Protein AF-A0A3S1ZUV5-F1 (afdb_monomer_lite)

Foldseek 3Di:
DDDPPPPPPPPPPPDDPPPLVCCLQQVLVPDQFLVSLVPDPVDDPVSSVSNLVSQLDQVQADPVHRQWGHGVPHPDIDGSVRSVD

pLDDT: mean 84.13, std 16.93, range [38.91, 96.31]

Secondary structure (DSSP, 8-state):
---------------S--HHHHHHHSGGGT-SSHHHHHH-TTS-HHHHHHHHHHHHSGGGEETTEEEEE--TT-SS-EEHHHHH-

Radius of gyration: 16.97 Å; chains: 1; bounding box: 57×31×28 Å

Structure (mmCIF, N/CA/C/O backbone):
data_AF-A0A3S1ZUV5-F1
#
_entry.id   AF-A0A3S1ZUV5-F1
#
loop_
_atom_site.group_PDB
_atom_site.id
_atom_site.type_symbol
_atom_site.label_atom_id
_atom_site.label_alt_id
_atom_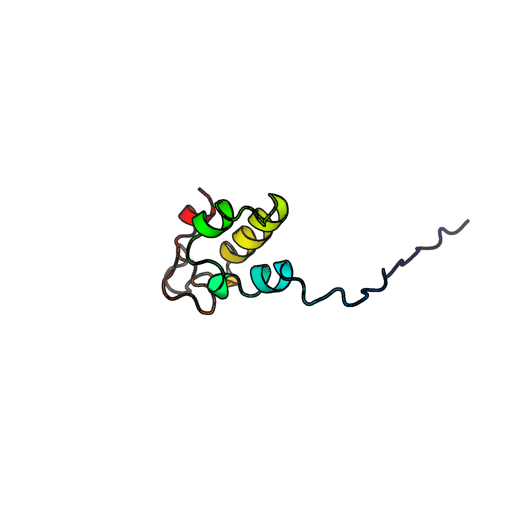site.label_comp_id
_atom_site.label_asym_id
_atom_site.label_entity_id
_atom_site.label_seq_id
_atom_site.pdbx_PDB_ins_code
_atom_site.Cartn_x
_atom_site.Cartn_y
_atom_site.Cartn_z
_atom_site.occupancy
_atom_site.B_iso_or_equiv
_atom_site.auth_seq_id
_atom_site.auth_comp_id
_atom_site.auth_asym_id
_atom_site.auth_atom_id
_atom_site.pdbx_PDB_model_num
ATOM 1 N N . MET A 1 1 ? 44.799 17.174 14.413 1.00 44.41 1 MET A N 1
ATOM 2 C CA . MET A 1 1 ? 44.563 16.569 13.086 1.00 44.41 1 MET A CA 1
ATOM 3 C C . MET A 1 1 ? 43.068 16.321 13.042 1.00 44.41 1 MET A C 1
ATOM 5 O O . MET A 1 1 ? 42.624 15.225 13.336 1.00 44.41 1 MET A O 1
ATOM 9 N N . GLU A 1 2 ? 42.306 17.400 12.859 1.00 38.91 2 GLU A N 1
ATOM 10 C CA . GLU A 1 2 ? 40.858 17.411 13.089 1.00 38.91 2 GLU A CA 1
ATOM 11 C C . GLU A 1 2 ? 40.163 17.107 11.764 1.00 38.91 2 GLU A C 1
ATOM 13 O O . GLU A 1 2 ? 40.350 17.827 10.780 1.00 38.91 2 GLU A O 1
ATOM 18 N N . ALA A 1 3 ? 39.433 15.995 11.719 1.00 42.97 3 ALA A N 1
ATOM 19 C CA . ALA A 1 3 ? 38.723 15.547 10.535 1.00 42.97 3 ALA A CA 1
ATOM 20 C C . ALA A 1 3 ? 37.612 16.548 10.191 1.00 42.97 3 ALA A C 1
ATOM 22 O O . ALA A 1 3 ? 36.669 16.739 10.957 1.00 42.97 3 ALA A O 1
ATOM 23 N N . ALA A 1 4 ? 37.738 17.188 9.029 1.00 46.69 4 ALA A N 1
ATOM 24 C CA . ALA A 1 4 ? 36.686 18.010 8.463 1.00 46.69 4 ALA A CA 1
ATOM 25 C C . ALA A 1 4 ? 35.468 17.120 8.186 1.00 46.69 4 ALA A C 1
ATOM 27 O O . ALA A 1 4 ? 35.497 16.235 7.330 1.00 46.69 4 ALA A O 1
ATOM 28 N N . ILE A 1 5 ? 34.404 17.358 8.944 1.00 54.50 5 ILE A N 1
ATOM 29 C CA . ILE A 1 5 ? 33.062 16.850 8.680 1.00 54.50 5 ILE A CA 1
ATOM 30 C C . ILE A 1 5 ? 32.640 17.460 7.342 1.00 54.50 5 ILE A C 1
ATOM 32 O O . ILE A 1 5 ? 32.226 18.615 7.267 1.00 54.50 5 ILE A O 1
ATOM 36 N N . SER A 1 6 ? 32.864 16.715 6.260 1.00 42.75 6 SER A N 1
ATOM 37 C CA . SER A 1 6 ? 32.463 17.115 4.917 1.00 42.75 6 SER A CA 1
ATOM 38 C C . SER A 1 6 ? 30.954 16.956 4.825 1.00 42.75 6 SER A C 1
ATOM 40 O O . SER A 1 6 ? 30.438 15.899 4.462 1.00 42.75 6 SER A O 1
ATOM 42 N N . THR A 1 7 ? 30.230 17.999 5.223 1.00 52.69 7 THR A N 1
ATOM 43 C CA . THR A 1 7 ? 28.799 18.116 4.968 1.00 52.69 7 THR A CA 1
ATOM 44 C C . THR A 1 7 ? 28.612 18.366 3.474 1.00 52.69 7 THR A C 1
ATOM 46 O O . THR A 1 7 ? 28.355 19.484 3.032 1.00 52.69 7 THR A O 1
ATOM 49 N N . HIS A 1 8 ? 28.766 17.312 2.673 1.00 48.69 8 HIS A N 1
ATOM 50 C CA . HIS A 1 8 ? 28.270 17.277 1.308 1.00 48.69 8 HIS A CA 1
ATOM 51 C C . HIS A 1 8 ? 26.740 17.223 1.375 1.00 48.69 8 HIS A C 1
ATOM 53 O O . HIS A 1 8 ? 26.124 16.169 1.245 1.00 48.69 8 HIS A O 1
ATOM 59 N N . PHE A 1 9 ? 26.118 18.383 1.597 1.00 56.00 9 PHE A N 1
ATOM 60 C CA . PHE A 1 9 ? 24.771 18.620 1.096 1.00 56.00 9 PHE A CA 1
ATOM 61 C C . PHE A 1 9 ? 24.875 18.497 -0.421 1.00 56.00 9 PHE A C 1
ATOM 63 O O . PHE A 1 9 ? 25.345 19.411 -1.097 1.00 56.00 9 PHE A O 1
ATOM 70 N N . ALA A 1 10 ? 24.543 17.318 -0.942 1.00 55.19 10 ALA A N 1
ATOM 71 C CA . ALA A 1 10 ? 24.340 17.139 -2.364 1.00 55.19 10 ALA A CA 1
ATOM 72 C C . ALA A 1 10 ? 23.322 18.197 -2.807 1.00 55.19 10 ALA A C 1
ATOM 74 O O . ALA A 1 10 ? 22.224 18.258 -2.252 1.00 55.19 10 ALA A O 1
ATOM 75 N N . SER A 1 11 ? 23.712 19.064 -3.746 1.00 44.44 11 SER A N 1
ATOM 76 C CA . SER A 1 11 ? 22.773 19.947 -4.436 1.00 44.44 11 SER A CA 1
ATOM 77 C C . SER A 1 11 ? 21.636 19.084 -4.961 1.00 44.44 11 SER A C 1
ATOM 79 O O . SER A 1 11 ? 21.844 18.263 -5.853 1.00 44.44 11 SER A O 1
ATOM 81 N N . ILE A 1 12 ? 20.445 19.249 -4.391 1.00 62.88 12 ILE A N 1
ATOM 82 C CA . ILE A 1 12 ? 19.226 18.678 -4.950 1.00 62.88 12 ILE A CA 1
ATOM 83 C C . ILE A 1 12 ? 18.872 19.574 -6.137 1.00 62.88 12 ILE A C 1
ATOM 85 O O . ILE A 1 12 ? 18.089 20.514 -6.019 1.00 62.88 12 ILE A O 1
ATOM 89 N N . GLU A 1 13 ? 19.535 19.343 -7.268 1.00 57.78 13 GLU A N 1
ATOM 90 C CA . GLU A 1 13 ? 19.051 19.821 -8.560 1.00 57.78 13 GLU A CA 1
ATOM 91 C C . GLU A 1 13 ? 17.633 19.245 -8.726 1.00 57.78 13 GLU A C 1
ATOM 93 O O . GLU A 1 13 ? 17.458 18.037 -8.525 1.00 57.78 13 GLU A O 1
ATOM 98 N N . PRO A 1 14 ? 16.605 20.053 -9.040 1.00 55.72 14 PRO A N 1
ATOM 99 C CA . PRO A 1 14 ? 15.264 19.545 -9.273 1.00 55.72 14 PRO A CA 1
ATOM 100 C C . PRO A 1 14 ? 15.266 18.798 -10.609 1.00 55.72 14 PRO A C 1
ATOM 102 O O . PRO A 1 14 ? 14.907 19.332 -11.658 1.00 55.72 14 PRO A O 1
ATOM 105 N N . VAL A 1 15 ? 15.712 17.544 -10.566 1.00 56.69 15 VAL A N 1
ATOM 106 C CA . VAL A 1 15 ? 15.365 16.538 -11.562 1.00 56.69 15 VAL A CA 1
ATOM 107 C C . VAL A 1 15 ? 13.835 16.516 -11.636 1.00 56.69 15 VAL A C 1
ATOM 109 O O . VAL A 1 15 ? 13.173 16.697 -10.614 1.00 56.69 15 VAL A O 1
ATOM 112 N N . ALA A 1 16 ? 13.289 16.435 -12.853 1.00 54.91 16 ALA A N 1
ATOM 113 C CA . ALA A 1 16 ? 11.856 16.465 -13.168 1.00 54.91 16 ALA A CA 1
ATOM 114 C C . ALA A 1 16 ? 10.985 15.809 -12.077 1.00 54.91 16 ALA A C 1
ATOM 116 O O . ALA A 1 16 ? 11.462 14.835 -11.500 1.00 54.91 16 ALA A O 1
ATOM 117 N N . PRO A 1 17 ? 9.745 16.295 -11.814 1.00 57.62 17 PRO A N 1
ATOM 118 C CA . PRO A 1 17 ? 8.899 15.788 -10.731 1.00 57.62 17 PRO A CA 1
ATOM 119 C C . PRO A 1 17 ? 8.952 14.271 -10.743 1.00 57.62 17 PRO A C 1
ATOM 121 O O . PRO A 1 17 ? 8.507 13.641 -11.703 1.00 57.62 17 PRO A O 1
ATOM 124 N N . ASP A 1 18 ? 9.638 13.733 -9.740 1.00 79.19 18 ASP A N 1
ATOM 125 C CA . ASP A 1 18 ? 10.066 12.353 -9.782 1.00 79.19 18 ASP A CA 1
ATOM 126 C C . ASP A 1 18 ? 8.794 11.509 -9.756 1.00 79.19 18 ASP A C 1
ATOM 128 O O . ASP A 1 18 ? 8.015 11.552 -8.800 1.00 79.19 18 ASP A O 1
ATOM 132 N N . VAL A 1 19 ? 8.528 10.817 -10.866 1.00 84.50 19 VAL A N 1
ATOM 133 C CA . VAL A 1 19 ? 7.327 9.996 -11.041 1.00 84.50 19 VAL A CA 1
ATOM 134 C C . VAL A 1 19 ? 7.237 8.977 -9.904 1.00 84.50 19 VAL A C 1
ATOM 136 O O . VAL A 1 19 ? 6.136 8.656 -9.455 1.00 84.50 19 VAL A O 1
ATOM 139 N N . PHE A 1 20 ? 8.380 8.527 -9.381 1.00 88.81 20 PHE A N 1
ATOM 140 C CA . PHE A 1 20 ? 8.434 7.697 -8.191 1.00 88.81 20 PHE A CA 1
ATOM 141 C C . PHE A 1 20 ? 7.998 8.451 -6.927 1.00 88.81 20 PHE A C 1
ATOM 143 O O . PHE A 1 20 ? 7.210 7.909 -6.155 1.00 88.81 20 PHE A O 1
ATOM 150 N N . LEU A 1 21 ? 8.415 9.705 -6.718 1.00 90.69 21 LEU A N 1
ATOM 151 C CA . LEU A 1 21 ? 7.965 10.495 -5.563 1.00 90.69 21 LEU A CA 1
ATOM 152 C C . LEU A 1 21 ? 6.449 10.732 -5.577 1.00 90.69 21 LEU A C 1
ATOM 154 O O . LEU A 1 21 ? 5.817 10.610 -4.529 1.00 90.69 21 LEU A O 1
ATOM 158 N N . ASP A 1 22 ? 5.839 11.012 -6.732 1.00 90.88 22 ASP A N 1
ATOM 159 C CA . ASP A 1 22 ? 4.374 11.152 -6.815 1.00 90.88 22 ASP A CA 1
ATOM 160 C C . ASP A 1 22 ? 3.668 9.816 -6.521 1.00 90.88 22 ASP A C 1
ATOM 162 O O . ASP A 1 22 ? 2.672 9.788 -5.795 1.00 90.88 22 ASP A O 1
ATOM 166 N N . ARG A 1 23 ? 4.227 8.689 -6.984 1.00 91.69 23 ARG A N 1
ATOM 167 C CA . ARG A 1 23 ? 3.751 7.338 -6.638 1.00 91.69 23 ARG A CA 1
ATOM 168 C C . ARG A 1 23 ? 3.932 7.004 -5.157 1.00 91.69 23 ARG A C 1
ATOM 170 O O . ARG A 1 23 ? 3.087 6.321 -4.594 1.00 91.69 23 ARG A O 1
ATOM 177 N N . LEU A 1 24 ? 4.995 7.480 -4.517 1.00 91.19 24 LEU A N 1
ATOM 178 C CA . LEU A 1 24 ? 5.285 7.228 -3.105 1.00 91.19 24 LEU A CA 1
ATOM 179 C C . LEU A 1 24 ? 4.395 8.057 -2.169 1.00 91.19 24 LEU A C 1
ATOM 181 O O . LEU A 1 24 ? 3.916 7.543 -1.156 1.00 91.19 24 LEU A O 1
ATOM 185 N N . LEU A 1 25 ? 4.176 9.331 -2.505 1.00 89.56 25 LEU A N 1
ATOM 186 C CA . LEU A 1 25 ? 3.396 10.277 -1.702 1.00 89.56 25 LEU A CA 1
ATOM 187 C C . LEU A 1 25 ? 1.891 10.163 -1.953 1.00 89.56 25 LEU A C 1
ATOM 189 O O . LEU A 1 25 ? 1.088 10.414 -1.052 1.00 89.56 25 LEU A O 1
ATOM 193 N N . HIS A 1 26 ? 1.497 9.784 -3.168 1.00 89.12 26 HIS A N 1
ATOM 194 C CA . HIS A 1 26 ? 0.097 9.661 -3.563 1.00 89.12 26 HIS A CA 1
ATOM 195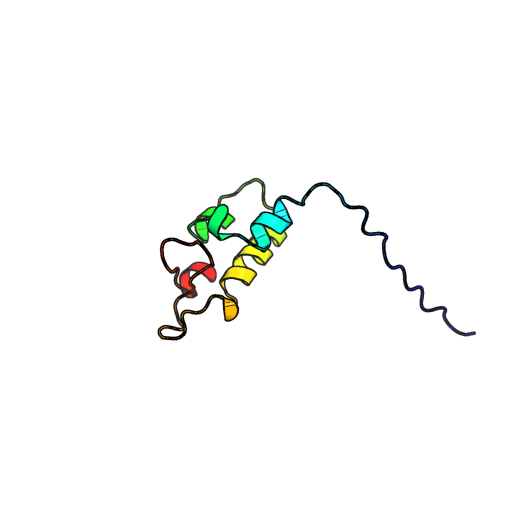 C C . HIS A 1 26 ? -0.209 8.329 -4.258 1.00 89.12 26 HIS A C 1
ATOM 197 O O . HIS A 1 26 ? -0.793 8.312 -5.347 1.00 89.12 26 HIS A O 1
ATOM 203 N N . PRO A 1 27 ? 0.122 7.191 -3.634 1.00 89.56 27 PRO A N 1
ATOM 204 C CA . PRO A 1 27 ? 0.041 5.898 -4.298 1.00 89.56 27 PRO A CA 1
ATOM 205 C C . PRO A 1 27 ? -1.369 5.513 -4.746 1.00 89.56 27 PRO A C 1
ATOM 207 O O . PRO A 1 27 ? -1.510 4.907 -5.800 1.00 89.56 27 PRO A O 1
ATOM 210 N N . ALA A 1 28 ? -2.415 5.913 -4.015 1.00 88.50 28 ALA A N 1
ATOM 211 C CA . ALA A 1 28 ? -3.807 5.622 -4.374 1.00 88.50 28 ALA A CA 1
ATOM 212 C C . ALA A 1 28 ? -4.257 6.249 -5.709 1.00 88.50 28 ALA A C 1
ATOM 214 O O . ALA A 1 28 ? -5.271 5.850 -6.277 1.00 88.50 28 ALA A O 1
ATOM 215 N N . ARG A 1 29 ? -3.512 7.237 -6.229 1.00 90.25 29 ARG A N 1
ATOM 216 C CA . ARG A 1 29 ? -3.756 7.817 -7.562 1.00 90.25 29 ARG A CA 1
ATOM 217 C C . ARG A 1 29 ? -3.250 6.917 -8.688 1.00 90.25 29 ARG A C 1
ATOM 219 O O . ARG A 1 29 ? -3.711 7.059 -9.817 1.00 90.25 29 ARG A O 1
ATOM 226 N N . HIS A 1 30 ? -2.312 6.025 -8.379 1.00 91.81 30 HIS A N 1
ATOM 227 C CA . HIS A 1 30 ? -1.611 5.176 -9.344 1.00 91.81 30 HIS A CA 1
ATOM 228 C C . HIS A 1 30 ? -1.984 3.702 -9.204 1.00 91.81 30 HIS A C 1
ATOM 230 O O . HIS A 1 30 ? -2.042 2.993 -10.204 1.00 91.81 30 HIS A O 1
ATOM 236 N N . PHE A 1 31 ? -2.274 3.252 -7.985 1.00 92.81 31 PHE A N 1
ATOM 237 C CA . PHE A 1 31 ? -2.492 1.850 -7.647 1.00 92.81 31 PHE A CA 1
ATOM 238 C C . PHE A 1 31 ? -3.732 1.706 -6.768 1.00 92.81 31 PHE A C 1
ATOM 240 O O . PHE A 1 31 ? -3.951 2.512 -5.861 1.00 92.81 31 PHE A O 1
ATOM 247 N N . LYS A 1 32 ? -4.537 0.672 -7.021 1.00 90.88 32 LYS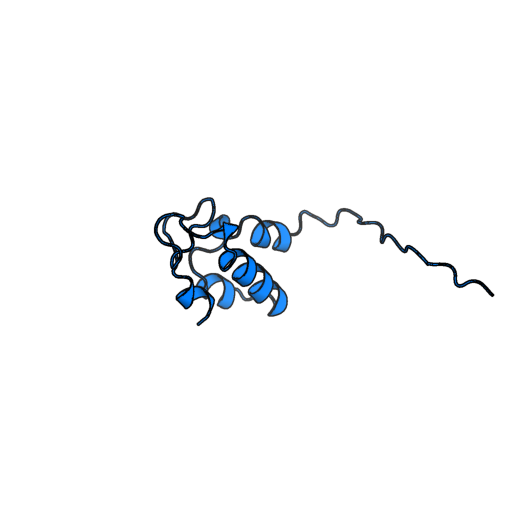 A N 1
ATOM 248 C CA . LYS A 1 32 ? -5.742 0.375 -6.233 1.00 90.88 32 LYS A CA 1
ATOM 249 C C . LYS A 1 32 ? -5.499 -0.756 -5.241 1.00 90.88 32 LYS A C 1
ATOM 251 O O . LYS A 1 32 ? -6.060 -0.735 -4.151 1.00 90.88 32 LYS A O 1
ATOM 256 N N . HIS A 1 33 ? -4.619 -1.691 -5.592 1.00 92.62 33 HIS A N 1
ATOM 257 C CA . HIS A 1 33 ? -4.253 -2.832 -4.762 1.00 92.62 33 HIS A CA 1
ATOM 258 C C . HIS A 1 33 ? -2.731 -3.008 -4.643 1.00 92.62 33 HIS A C 1
ATOM 260 O O . HIS A 1 33 ? -1.996 -2.600 -5.545 1.00 92.62 33 HIS A O 1
ATOM 266 N N . PRO A 1 34 ? -2.236 -3.675 -3.577 1.00 94.12 34 PRO A N 1
ATOM 267 C CA . PRO A 1 34 ? -0.807 -3.956 -3.400 1.00 94.12 34 PRO A CA 1
ATOM 268 C C . PRO A 1 34 ? -0.240 -4.758 -4.576 1.00 94.12 34 PRO A C 1
ATOM 270 O O . PRO A 1 34 ? 0.875 -4.521 -5.038 1.00 94.12 34 PRO A O 1
ATOM 273 N N . HIS A 1 35 ? -1.066 -5.648 -5.131 1.00 94.69 35 HIS A N 1
ATOM 274 C CA . HIS A 1 35 ? -0.739 -6.426 -6.317 1.00 94.69 35 HIS A CA 1
ATOM 275 C C . HIS A 1 35 ? -0.450 -5.550 -7.549 1.00 94.69 35 HIS A C 1
ATOM 277 O O . HIS A 1 35 ? 0.404 -5.911 -8.355 1.00 94.69 35 HIS A O 1
ATOM 283 N N . ASP A 1 36 ? -1.090 -4.384 -7.694 1.00 94.88 36 ASP A N 1
ATOM 284 C CA . ASP A 1 36 ? -0.815 -3.467 -8.810 1.00 94.88 36 ASP A CA 1
ATOM 285 C C . ASP A 1 36 ? 0.611 -2.904 -8.717 1.00 94.88 36 ASP A C 1
ATOM 287 O O . ASP A 1 36 ? 1.304 -2.790 -9.726 1.00 94.88 36 ASP A O 1
ATOM 291 N N . VAL A 1 37 ? 1.076 -2.615 -7.495 1.00 94.94 37 VAL A N 1
ATOM 292 C CA . VAL A 1 37 ? 2.450 -2.163 -7.225 1.00 94.94 37 VAL A CA 1
ATOM 293 C C . VAL A 1 37 ? 3.447 -3.265 -7.587 1.00 94.94 37 VAL A C 1
ATOM 295 O O . VAL A 1 37 ? 4.471 -3.009 -8.219 1.00 94.94 37 VAL A O 1
ATOM 298 N N . LEU A 1 38 ? 3.145 -4.512 -7.216 1.00 95.38 38 LEU A N 1
ATOM 299 C CA . LEU A 1 38 ? 3.993 -5.665 -7.523 1.00 95.38 38 LEU A CA 1
ATOM 300 C C . LEU A 1 38 ? 4.039 -5.976 -9.024 1.00 95.38 38 LEU A C 1
ATOM 302 O O . LEU A 1 38 ? 5.101 -6.349 -9.533 1.00 95.38 38 LEU A O 1
ATOM 306 N N . ALA A 1 39 ? 2.922 -5.793 -9.727 1.00 95.81 39 ALA A N 1
ATOM 307 C CA . ALA A 1 39 ? 2.796 -6.035 -11.158 1.00 95.81 39 ALA A CA 1
ATOM 308 C C . ALA A 1 39 ? 3.423 -4.930 -12.028 1.00 95.81 39 ALA A C 1
ATOM 310 O O . ALA A 1 39 ? 3.732 -5.191 -13.192 1.00 95.81 39 ALA A O 1
ATOM 311 N N . ASP A 1 40 ? 3.641 -3.722 -11.496 1.00 94.56 40 ASP A N 1
ATOM 312 C CA . ASP A 1 40 ? 4.250 -2.627 -12.255 1.00 94.56 40 ASP A CA 1
ATOM 313 C C . ASP A 1 40 ? 5.711 -2.960 -12.616 1.00 94.56 40 ASP A C 1
ATOM 315 O O . ASP A 1 40 ? 6.569 -3.185 -11.759 1.00 94.56 40 ASP A O 1
ATOM 319 N N . VAL A 1 41 ? 5.992 -3.020 -13.917 1.00 94.50 41 VAL A N 1
ATOM 320 C CA . VAL A 1 41 ? 7.322 -3.315 -14.474 1.00 94.50 41 VAL A CA 1
ATOM 321 C C . VAL A 1 41 ? 8.241 -2.096 -14.500 1.00 94.50 41 VAL A C 1
ATOM 323 O O . VAL A 1 41 ? 9.448 -2.255 -14.665 1.00 94.50 41 VAL A O 1
ATOM 326 N N . ALA A 1 42 ? 7.687 -0.890 -14.355 1.00 91.00 42 ALA A N 1
ATOM 327 C CA . ALA A 1 42 ? 8.447 0.351 -14.286 1.00 91.00 42 ALA A CA 1
ATOM 328 C C . ALA A 1 42 ? 9.031 0.602 -12.890 1.00 91.00 42 ALA A C 1
ATOM 330 O O . A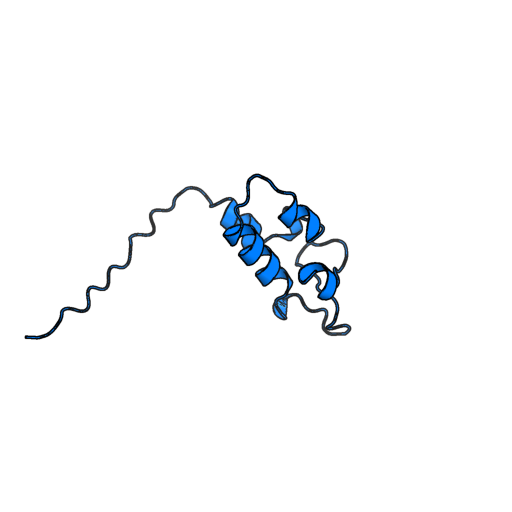LA A 1 42 ? 9.829 1.521 -12.749 1.00 91.00 42 ALA A O 1
ATOM 331 N N . LEU A 1 43 ? 8.627 -0.187 -11.887 1.00 93.00 43 LEU A N 1
ATOM 332 C CA . LEU A 1 43 ? 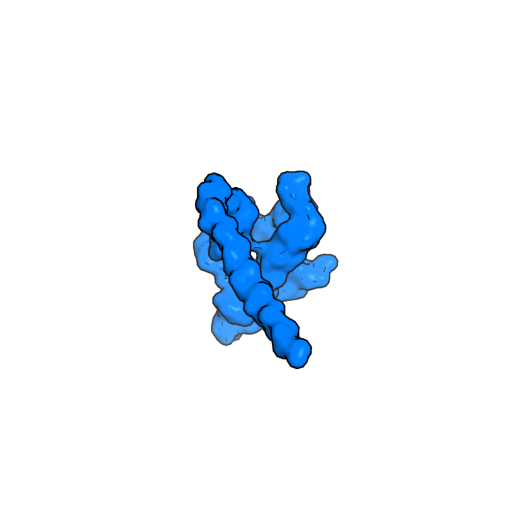9.153 -0.106 -10.532 1.00 93.00 43 LEU A CA 1
ATOM 333 C C . LEU A 1 43 ? 10.201 -1.189 -10.282 1.00 93.00 43 LEU A C 1
ATOM 335 O O . LEU A 1 43 ? 9.975 -2.378 -10.546 1.00 93.00 43 LEU A O 1
ATOM 339 N N . ASP A 1 44 ? 11.314 -0.798 -9.682 1.00 94.56 44 ASP A N 1
ATOM 340 C CA . ASP A 1 44 ? 12.278 -1.731 -9.128 1.00 94.56 44 ASP A CA 1
ATOM 341 C C . ASP A 1 44 ? 11.816 -2.295 -7.769 1.00 94.56 44 ASP A C 1
ATOM 343 O O . ASP A 1 44 ? 10.805 -1.901 -7.178 1.00 94.56 44 ASP A O 1
ATOM 347 N N . GLY A 1 45 ? 12.553 -3.278 -7.250 1.00 95.19 45 GLY A N 1
ATOM 348 C CA . GLY A 1 45 ? 12.191 -3.915 -5.985 1.00 95.19 45 GLY A CA 1
ATOM 349 C C . GLY A 1 45 ? 12.236 -2.970 -4.777 1.00 95.19 45 GLY A C 1
ATOM 350 O O . GLY A 1 45 ? 11.493 -3.175 -3.820 1.00 95.19 45 GLY A O 1
ATOM 351 N N . GLN A 1 46 ? 13.107 -1.962 -4.777 1.00 93.88 46 GLN A N 1
ATOM 352 C CA . GLN A 1 46 ? 13.202 -0.983 -3.697 1.00 93.88 46 GLN A CA 1
ATOM 353 C C . GLN A 1 46 ? 12.044 0.010 -3.745 1.00 93.88 46 GLN A C 1
ATOM 355 O O . GLN A 1 46 ? 11.452 0.284 -2.702 1.00 93.88 46 GLN A O 1
ATOM 360 N N . GLU A 1 47 ? 11.681 0.485 -4.930 1.00 94.69 47 GLU A N 1
ATOM 361 C CA . GLU A 1 47 ? 10.546 1.376 -5.144 1.00 94.69 47 GLU A CA 1
ATOM 362 C C . GLU A 1 47 ? 9.232 0.700 -4.746 1.00 94.69 47 GLU A C 1
ATOM 364 O O . GLU A 1 47 ? 8.447 1.272 -3.986 1.00 94.69 47 GLU A O 1
ATOM 369 N N . LYS A 1 48 ? 9.033 -0.561 -5.155 1.00 96.06 48 LYS A N 1
ATOM 370 C CA . LYS A 1 48 ? 7.883 -1.378 -4.729 1.00 96.06 48 LYS A CA 1
ATOM 371 C C . LYS A 1 48 ? 7.792 -1.466 -3.211 1.00 96.06 48 LYS A C 1
ATOM 373 O O . LYS A 1 48 ? 6.745 -1.181 -2.636 1.00 96.06 48 LYS A O 1
ATOM 378 N N . ARG A 1 49 ? 8.902 -1.805 -2.546 1.00 96.31 49 ARG A N 1
ATOM 379 C CA . ARG A 1 49 ? 8.954 -1.882 -1.077 1.00 96.31 49 ARG A CA 1
ATOM 380 C C . ARG A 1 49 ? 8.673 -0.538 -0.417 1.00 96.31 49 ARG A C 1
ATOM 382 O O . ARG A 1 49 ? 7.991 -0.516 0.603 1.00 96.31 49 ARG A O 1
ATOM 389 N N . ALA A 1 50 ? 9.179 0.564 -0.965 1.00 95.19 50 ALA A N 1
ATOM 390 C CA . ALA A 1 50 ? 8.948 1.896 -0.416 1.00 95.19 50 ALA A CA 1
ATOM 391 C C . ALA A 1 50 ? 7.462 2.276 -0.485 1.00 95.19 50 ALA A C 1
ATOM 393 O O . ALA A 1 50 ? 6.890 2.713 0.514 1.00 95.19 50 ALA A O 1
ATOM 394 N N . ILE A 1 51 ? 6.820 2.030 -1.630 1.00 94.75 51 ILE A N 1
ATOM 395 C CA . ILE A 1 51 ? 5.388 2.280 -1.822 1.00 94.75 51 ILE A CA 1
ATOM 396 C C . ILE A 1 51 ? 4.556 1.396 -0.884 1.00 94.75 51 ILE A C 1
ATOM 398 O O . ILE A 1 51 ? 3.726 1.918 -0.145 1.00 94.75 51 ILE A O 1
ATOM 402 N N . LEU A 1 52 ? 4.812 0.085 -0.834 1.00 95.88 52 LEU A N 1
ATOM 403 C CA . LEU A 1 52 ? 4.079 -0.827 0.055 1.00 95.88 52 LEU A CA 1
ATOM 404 C C . LEU A 1 52 ? 4.295 -0.497 1.541 1.00 95.88 52 LEU A C 1
ATOM 406 O O . LEU A 1 52 ? 3.353 -0.540 2.327 1.00 95.88 52 LEU A O 1
ATOM 410 N N . SER A 1 53 ? 5.498 -0.070 1.931 1.00 94.50 53 SER A N 1
ATOM 411 C CA . SER A 1 53 ? 5.761 0.390 3.304 1.00 94.50 53 SER A CA 1
ATOM 412 C C . SER A 1 53 ? 4.963 1.652 3.649 1.00 94.50 53 SER A C 1
ATOM 414 O O . SER A 1 53 ? 4.472 1.780 4.769 1.00 94.50 53 SER A O 1
ATOM 416 N N . SER A 1 54 ? 4.787 2.565 2.686 1.00 92.56 54 SER A N 1
ATOM 417 C CA . SER A 1 54 ? 3.914 3.737 2.842 1.00 92.56 54 SER A CA 1
ATOM 418 C C . SER A 1 54 ? 2.464 3.317 3.131 1.00 92.56 54 SER A C 1
ATOM 420 O O . SER A 1 54 ? 1.817 3.892 4.004 1.00 92.56 54 SER A O 1
ATOM 422 N N . TRP A 1 55 ? 1.977 2.250 2.485 1.00 94.62 55 TRP A N 1
ATOM 423 C CA . TRP A 1 55 ? 0.624 1.715 2.701 1.00 94.62 55 TRP A CA 1
ATOM 424 C C . TRP A 1 55 ? 0.474 1.038 4.058 1.00 94.62 55 TRP A C 1
ATOM 426 O O . TRP A 1 55 ? -0.551 1.189 4.717 1.00 94.62 55 TRP A O 1
ATOM 436 N N . ALA A 1 56 ? 1.493 0.287 4.471 1.00 94.81 56 ALA A N 1
ATOM 437 C CA . ALA A 1 56 ? 1.520 -0.431 5.739 1.00 94.81 56 ALA A CA 1
ATOM 438 C C . ALA A 1 56 ? 1.541 0.515 6.954 1.00 94.81 56 ALA A C 1
ATOM 440 O O . ALA A 1 56 ? 1.116 0.120 8.043 1.00 94.81 56 ALA A O 1
ATOM 441 N N . SER A 1 57 ? 1.992 1.758 6.760 1.00 92.44 57 SER A N 1
ATOM 442 C CA . SER A 1 57 ? 2.081 2.785 7.798 1.00 92.44 57 SER A CA 1
ATOM 443 C C . SER A 1 57 ? 0.762 2.989 8.546 1.00 92.44 57 SER A C 1
ATOM 445 O O . SER A 1 57 ? -0.316 3.034 7.949 1.00 92.44 57 SER A O 1
ATOM 447 N N . ASP A 1 58 ? 0.855 3.203 9.859 1.00 93.00 58 ASP A N 1
ATOM 448 C CA . ASP A 1 58 ? -0.298 3.508 10.712 1.00 93.00 58 ASP A CA 1
ATOM 449 C C . ASP A 1 58 ? -0.982 4.826 10.330 1.00 93.00 58 ASP A C 1
ATOM 451 O O . ASP A 1 58 ? -2.159 5.014 10.620 1.00 93.00 58 ASP A O 1
ATOM 455 N N . ALA A 1 59 ? -0.293 5.712 9.604 1.00 91.12 59 ALA A N 1
ATOM 456 C CA . ALA A 1 59 ? -0.907 6.903 9.016 1.00 91.12 59 ALA A CA 1
ATOM 457 C C . ALA A 1 59 ? -2.035 6.563 8.023 1.00 91.12 59 ALA A C 1
ATOM 459 O O . ALA A 1 59 ? -2.923 7.382 7.800 1.00 91.12 59 ALA A O 1
ATOM 460 N N . CYS A 1 60 ? -2.002 5.364 7.437 1.00 91.81 60 CYS A N 1
ATOM 461 C CA . CYS A 1 60 ? -3.067 4.850 6.587 1.00 91.81 60 CYS A CA 1
ATOM 462 C C . CYS A 1 60 ? -4.066 3.985 7.370 1.00 91.81 60 CYS A C 1
ATOM 464 O O . CYS A 1 60 ? -5.039 3.533 6.780 1.00 91.81 60 CYS A O 1
ATOM 466 N N . ALA A 1 61 ? -3.868 3.695 8.659 1.00 95.75 61 ALA A N 1
ATOM 467 C CA . ALA A 1 61 ? -4.782 2.837 9.409 1.00 95.75 61 ALA A CA 1
ATOM 468 C C . ALA A 1 61 ? -6.156 3.496 9.595 1.00 95.75 61 ALA A C 1
ATOM 470 O O . ALA A 1 61 ? -6.268 4.668 9.951 1.00 95.75 61 ALA A O 1
ATOM 471 N N . VAL A 1 62 ? -7.224 2.724 9.389 1.00 93.44 62 VAL A N 1
ATOM 472 C CA . VAL A 1 62 ? -8.578 3.177 9.733 1.00 93.44 62 VAL A CA 1
ATOM 473 C C . VAL A 1 62 ? -8.708 3.164 11.254 1.00 93.44 62 VAL A C 1
ATOM 475 O O . VAL A 1 62 ? -8.622 2.096 11.854 1.00 93.44 62 VAL A O 1
ATOM 478 N N . GLU A 1 63 ? -8.959 4.316 11.886 1.00 90.25 63 GLU A N 1
ATOM 479 C CA . GLU A 1 63 ? -8.972 4.442 13.359 1.00 90.25 63 GLU A CA 1
ATOM 480 C C . GLU A 1 63 ? -9.891 3.423 14.050 1.00 90.25 63 GLU A C 1
ATOM 482 O O . GLU A 1 63 ? -9.533 2.835 15.067 1.00 90.25 63 GLU A O 1
ATOM 487 N N . SER A 1 64 ? -11.070 3.167 13.475 1.00 93.25 64 SER A N 1
ATOM 488 C CA . SER A 1 64 ? -12.018 2.194 14.028 1.00 93.25 64 SER A CA 1
ATOM 489 C C . SER A 1 64 ? -11.655 0.735 13.728 1.00 93.25 64 SER A C 1
ATOM 491 O O . SER A 1 64 ? -12.193 -0.161 14.379 1.00 93.25 64 SER A O 1
ATOM 493 N N . VAL A 1 65 ? -10.821 0.475 12.716 1.00 94.75 65 VAL A N 1
ATOM 494 C CA . VAL A 1 65 ? -10.486 -0.870 12.228 1.00 94.75 65 VAL A CA 1
ATOM 495 C C . VAL A 1 65 ? -8.999 -0.908 11.844 1.00 94.75 65 VAL A C 1
ATOM 497 O O . VAL A 1 65 ? -8.664 -0.868 10.660 1.00 94.75 65 VAL A O 1
ATOM 500 N N . PRO A 1 66 ? -8.080 -1.013 12.820 1.00 91.75 66 PRO A N 1
ATOM 501 C CA . PRO A 1 66 ? -6.639 -0.885 12.583 1.00 91.75 66 PRO A CA 1
ATOM 502 C C . PRO A 1 66 ? -6.032 -2.019 11.745 1.00 91.75 66 PRO A C 1
ATOM 504 O O . PRO A 1 66 ? -4.870 -1.934 11.372 1.00 91.75 66 PRO A O 1
ATOM 507 N N . ALA A 1 67 ? -6.785 -3.075 11.424 1.00 94.44 67 ALA A N 1
ATOM 508 C CA . ALA A 1 67 ? -6.377 -4.091 10.450 1.00 94.44 67 ALA A CA 1
ATOM 509 C C . ALA A 1 67 ? -6.530 -3.621 8.989 1.00 94.44 67 ALA A C 1
ATOM 511 O O . ALA A 1 67 ? -6.000 -4.249 8.073 1.00 94.44 67 ALA A O 1
ATOM 512 N N . LEU A 1 68 ? -7.258 -2.525 8.757 1.00 96.25 68 LEU A N 1
ATOM 513 C CA . LEU A 1 68 ? -7.467 -1.937 7.442 1.00 96.25 68 LEU A CA 1
ATOM 514 C C . LEU A 1 68 ? -6.578 -0.711 7.244 1.00 96.25 68 LEU A C 1
ATOM 516 O O . LEU A 1 68 ? -6.252 0.021 8.182 1.00 96.25 68 LEU A O 1
ATOM 520 N N . ARG A 1 69 ? -6.208 -0.491 5.989 1.00 95.50 69 ARG A N 1
ATOM 521 C CA . ARG A 1 69 ? -5.471 0.659 5.490 1.00 95.50 69 ARG A CA 1
ATOM 522 C C . ARG A 1 69 ? -6.347 1.397 4.483 1.00 95.50 69 ARG A C 1
ATOM 524 O O . ARG A 1 69 ? -6.772 0.825 3.484 1.00 95.50 69 ARG A O 1
ATOM 531 N N . MET A 1 70 ? -6.642 2.658 4.760 1.00 94.50 70 MET A N 1
ATOM 532 C CA . MET A 1 70 ? -7.346 3.572 3.874 1.00 94.50 70 MET A CA 1
ATOM 533 C C . MET A 1 70 ? -6.368 4.638 3.405 1.00 94.50 70 MET A C 1
ATOM 535 O O . MET A 1 70 ? -5.984 5.531 4.159 1.00 94.50 70 MET A O 1
ATOM 539 N N . LEU A 1 71 ? -5.967 4.545 2.143 1.00 90.50 71 LEU A N 1
ATOM 540 C CA . LEU A 1 71 ? -5.076 5.532 1.562 1.00 90.50 71 LEU A CA 1
ATOM 541 C C . LEU A 1 71 ? -5.844 6.796 1.158 1.00 90.50 71 LEU A C 1
ATOM 543 O O . LEU A 1 71 ? -6.980 6.699 0.684 1.00 90.50 71 LEU A O 1
ATOM 547 N N . PRO A 1 72 ? -5.235 7.987 1.270 1.00 84.69 72 PRO A N 1
ATOM 548 C CA . PRO A 1 72 ? -5.856 9.220 0.805 1.00 84.69 72 PRO A CA 1
ATOM 549 C C . PRO A 1 72 ? -6.218 9.140 -0.685 1.00 84.69 72 PRO A C 1
ATOM 551 O O . PRO A 1 72 ? -5.342 9.031 -1.542 1.00 84.69 72 PRO A O 1
ATOM 554 N N . GLY A 1 73 ? -7.514 9.202 -0.996 1.00 83.94 73 GLY A N 1
ATOM 555 C CA . GLY A 1 73 ? -8.032 9.116 -2.366 1.00 83.94 73 GLY A CA 1
ATOM 556 C C . GLY A 1 73 ? -8.331 7.699 -2.869 1.00 83.94 73 GLY A C 1
ATOM 557 O O . GLY A 1 73 ? -8.825 7.566 -3.988 1.00 83.94 73 GLY A O 1
ATOM 558 N N . ALA A 1 74 ? -8.087 6.655 -2.069 1.00 87.06 74 ALA A N 1
ATOM 559 C CA . ALA A 1 74 ? -8.543 5.306 -2.390 1.00 87.06 74 ALA A CA 1
ATOM 560 C C . ALA A 1 74 ? -10.072 5.205 -2.258 1.00 87.06 74 ALA A C 1
ATOM 562 O O . ALA A 1 74 ? -10.677 5.806 -1.370 1.00 87.06 74 ALA A O 1
ATOM 563 N N . GLY A 1 75 ? -10.699 4.444 -3.158 1.00 87.00 75 GLY A N 1
ATOM 564 C CA . GLY A 1 75 ? -12.144 4.196 -3.117 1.00 87.00 75 GLY A CA 1
ATOM 565 C C . GLY A 1 75 ? -12.552 3.136 -2.092 1.00 87.00 75 GLY A C 1
ATOM 566 O O . GLY A 1 75 ? -13.703 3.114 -1.664 1.00 87.00 75 GLY A O 1
ATOM 567 N N . GLU A 1 76 ? -11.617 2.273 -1.697 1.00 90.06 76 GLU A N 1
ATOM 568 C CA . GLU A 1 76 ? -11.847 1.178 -0.761 1.00 90.06 76 GLU A CA 1
ATOM 569 C C . GLU A 1 76 ? -10.623 0.951 0.140 1.00 90.06 76 GLU A C 1
ATOM 571 O O . GLU A 1 76 ? -9.492 1.216 -0.280 1.00 90.06 76 GLU A O 1
ATOM 576 N N . PRO A 1 77 ? -10.830 0.473 1.379 1.00 93.00 77 PRO A N 1
ATOM 577 C CA . PRO A 1 77 ? -9.733 0.091 2.248 1.00 93.00 77 PRO A CA 1
ATOM 578 C C . PRO A 1 77 ? -9.135 -1.254 1.822 1.00 93.00 77 PRO A C 1
ATOM 580 O O . PRO A 1 77 ? -9.848 -2.180 1.441 1.00 93.00 77 PRO A O 1
ATOM 583 N N . VAL A 1 78 ? -7.825 -1.387 1.988 1.00 94.12 78 VAL A N 1
ATOM 584 C CA . VAL A 1 78 ? -7.065 -2.631 1.809 1.00 94.12 78 VAL A CA 1
ATOM 585 C C . VAL A 1 78 ? -6.676 -3.202 3.168 1.00 94.12 78 VAL A C 1
ATOM 587 O O . VAL A 1 78 ? -6.440 -2.451 4.111 1.00 94.12 78 VAL A O 1
ATOM 590 N N . SER A 1 79 ? -6.628 -4.525 3.317 1.00 95.50 79 SER A N 1
ATOM 591 C CA . SER A 1 79 ? -6.152 -5.124 4.568 1.00 95.50 79 SER A CA 1
ATOM 592 C C . SER A 1 79 ? -4.640 -4.971 4.702 1.00 95.50 79 SER A C 1
ATOM 594 O O . SER A 1 79 ? -3.907 -5.019 3.715 1.00 95.50 79 SER A O 1
ATOM 596 N N . PHE A 1 80 ? -4.165 -4.809 5.937 1.00 95.12 80 PHE A N 1
ATOM 597 C CA . PHE A 1 80 ? -2.734 -4.814 6.231 1.00 95.12 80 PHE A CA 1
ATOM 598 C C . PHE A 1 80 ? -2.079 -6.130 5.797 1.00 95.12 80 PHE A C 1
ATOM 600 O O . PHE A 1 80 ? -1.010 -6.109 5.197 1.00 95.12 80 PHE A O 1
ATOM 607 N N . ASP A 1 81 ? -2.754 -7.261 6.019 1.00 94.75 81 ASP A N 1
ATOM 608 C CA . ASP A 1 81 ? -2.261 -8.572 5.589 1.00 94.75 81 ASP A CA 1
ATOM 609 C 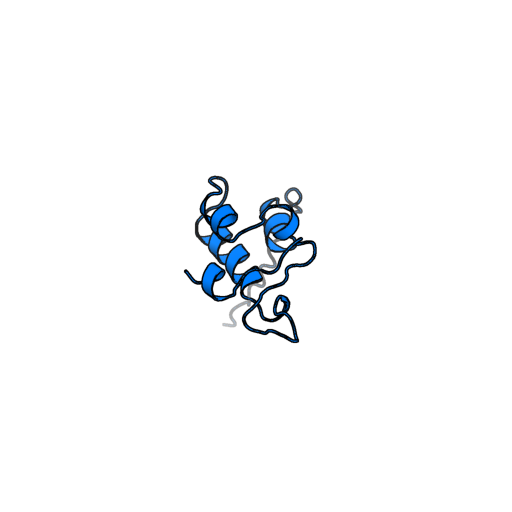C . ASP A 1 81 ? -2.047 -8.640 4.071 1.00 94.75 81 ASP A C 1
ATOM 611 O O . ASP A 1 81 ? -1.028 -9.151 3.634 1.00 94.75 81 ASP A O 1
ATOM 615 N N . ALA A 1 82 ? -2.929 -8.041 3.259 1.00 93.38 82 ALA A N 1
ATOM 616 C CA . ALA A 1 82 ? -2.759 -8.020 1.802 1.00 93.38 82 ALA A CA 1
ATOM 617 C C . ALA A 1 82 ? -1.560 -7.176 1.330 1.00 93.38 82 ALA A C 1
ATOM 619 O O . ALA A 1 82 ? -1.158 -7.281 0.176 1.00 93.38 82 ALA A O 1
ATOM 620 N N . ILE A 1 83 ? -1.024 -6.301 2.186 1.00 93.62 83 ILE A N 1
ATOM 621 C CA . ILE A 1 83 ? 0.198 -5.532 1.911 1.00 93.62 83 ILE A CA 1
ATOM 622 C C . ILE A 1 83 ? 1.450 -6.340 2.296 1.00 93.62 83 ILE A C 1
ATOM 624 O O . ILE A 1 83 ? 2.523 -6.089 1.749 1.00 93.62 83 ILE A O 1
ATOM 628 N N . MET A 1 84 ? 1.318 -7.273 3.247 1.00 92.50 84 MET A N 1
ATOM 629 C CA . MET A 1 84 ? 2.416 -8.069 3.808 1.00 92.50 84 MET A CA 1
ATOM 630 C C . MET A 1 84 ? 2.568 -9.465 3.186 1.00 92.50 84 MET A C 1
ATOM 632 O O . MET A 1 84 ? 3.612 -10.084 3.399 1.00 92.50 84 MET A O 1
ATOM 636 N N . ASP A 1 85 ? 1.544 -9.951 2.482 1.00 86.75 85 ASP A N 1
ATOM 637 C CA . ASP A 1 85 ? 1.561 -11.174 1.660 1.00 86.75 85 ASP A CA 1
ATOM 638 C C . ASP A 1 85 ? 2.512 -11.043 0.454 1.00 86.75 85 ASP A C 1
ATOM 640 O O . ASP A 1 85 ? 3.338 -11.966 0.258 1.00 86.75 85 ASP A O 1
#

Sequence (85 aa):
MEAAISTHFASIEPVAPDVFLDRLLHPARHFKHPHDVLADVALDGQEKRAILSSWASDACAVESVPALRMLPGAGEPVSFDAIMD